Protein AF-A0A2W4MMI2-F1 (afdb_monomer)

Solvent-accessible surface area (backbone atoms only — not comparable to full-atom values): 7660 Å² total; per-residue (Å²): 135,80,93,68,86,72,84,70,84,46,62,30,92,88,76,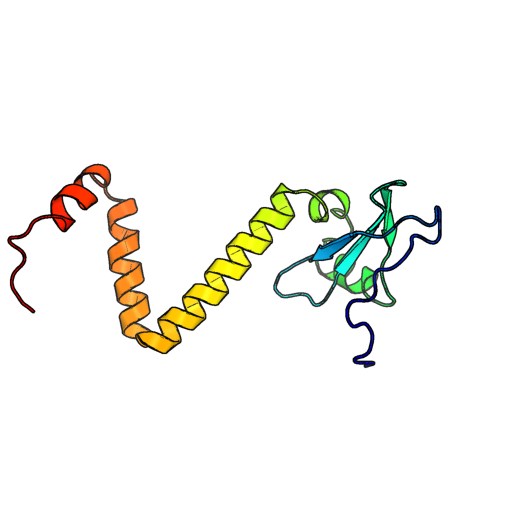66,43,63,40,46,81,28,68,66,51,93,94,46,101,43,62,45,31,30,21,82,84,80,68,50,74,48,69,60,95,64,45,62,57,53,28,50,77,70,66,44,65,86,37,58,77,50,43,72,28,69,69,48,49,50,50,52,52,50,55,51,50,50,55,52,49,50,53,54,43,29,72,72,57,34,63,66,53,36,52,48,54,49,47,69,62,48,58,48,70,73,39,94,63,39,86,50,48,64,66,61,70,69,48,86,83,64,79,83,133

Structure (mmCIF, N/CA/C/O backbone):
data_AF-A0A2W4MMI2-F1
#
_entry.id   AF-A0A2W4MMI2-F1
#
loop_
_atom_site.group_PDB
_atom_site.id
_atom_site.type_symbol
_atom_site.label_atom_id
_atom_site.label_alt_id
_atom_site.label_comp_id
_atom_site.label_asym_id
_atom_site.label_entity_id
_atom_site.label_seq_id
_atom_site.pdbx_PDB_ins_code
_atom_site.Cartn_x
_atom_site.Cartn_y
_atom_site.Cartn_z
_atom_site.occupancy
_atom_site.B_iso_or_equiv
_atom_site.auth_seq_id
_atom_site.auth_comp_id
_atom_site.auth_asym_id
_atom_site.auth_atom_id
_atom_site.pdbx_PDB_model_num
ATOM 1 N N . MET A 1 1 ? -6.776 -21.916 2.433 1.00 41.84 1 MET A N 1
ATOM 2 C CA . MET A 1 1 ? -6.06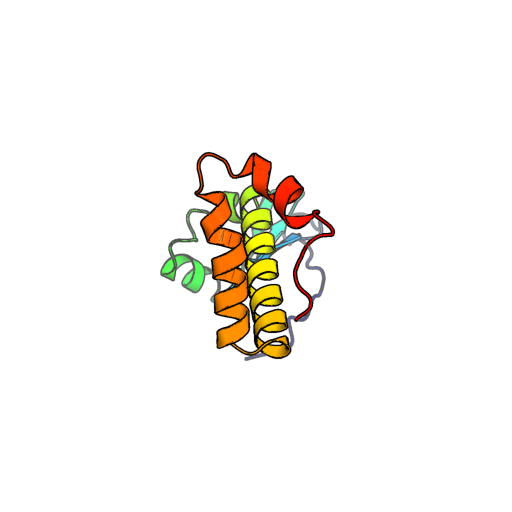7 -20.621 2.470 1.00 41.84 1 MET A CA 1
ATOM 3 C C . MET A 1 1 ? -5.000 -20.776 3.525 1.00 41.84 1 MET A C 1
ATOM 5 O O . MET A 1 1 ? -5.324 -20.721 4.704 1.00 41.84 1 MET A O 1
ATOM 9 N N . ASP A 1 2 ? -3.784 -21.114 3.108 1.00 31.31 2 ASP A N 1
ATOM 10 C CA . ASP A 1 2 ? -2.721 -21.451 4.050 1.00 31.31 2 ASP A CA 1
ATOM 11 C C . ASP A 1 2 ? -2.104 -20.174 4.612 1.00 31.31 2 ASP A C 1
ATOM 13 O O . ASP A 1 2 ? -1.434 -19.415 3.918 1.00 31.31 2 ASP A O 1
ATOM 17 N N . ALA A 1 3 ? -2.345 -19.957 5.901 1.00 39.41 3 ALA A N 1
ATOM 18 C CA . ALA A 1 3 ? -1.814 -18.875 6.723 1.00 39.41 3 ALA A CA 1
ATOM 19 C C . ALA A 1 3 ? -0.308 -19.045 7.040 1.00 39.41 3 ALA A C 1
ATOM 21 O O . ALA A 1 3 ? 0.136 -18.736 8.144 1.00 39.41 3 ALA A O 1
ATOM 22 N N . ALA A 1 4 ? 0.478 -19.584 6.101 1.00 38.06 4 ALA A N 1
ATOM 23 C CA . ALA A 1 4 ? 1.838 -20.061 6.356 1.00 38.06 4 ALA A CA 1
ATOM 24 C C . ALA A 1 4 ? 2.945 -19.332 5.578 1.00 38.06 4 ALA A C 1
ATOM 26 O O . ALA A 1 4 ? 4.115 -19.546 5.892 1.00 38.06 4 ALA A O 1
ATOM 27 N N . ASP A 1 5 ? 2.635 -18.423 4.647 1.00 48.78 5 ASP A N 1
ATOM 28 C CA . ASP A 1 5 ? 3.665 -17.620 3.955 1.00 48.78 5 ASP A CA 1
ATOM 29 C C . ASP A 1 5 ? 4.113 -16.386 4.764 1.00 48.78 5 ASP A C 1
ATOM 31 O O . ASP A 1 5 ? 4.354 -15.279 4.268 1.00 48.78 5 ASP A O 1
A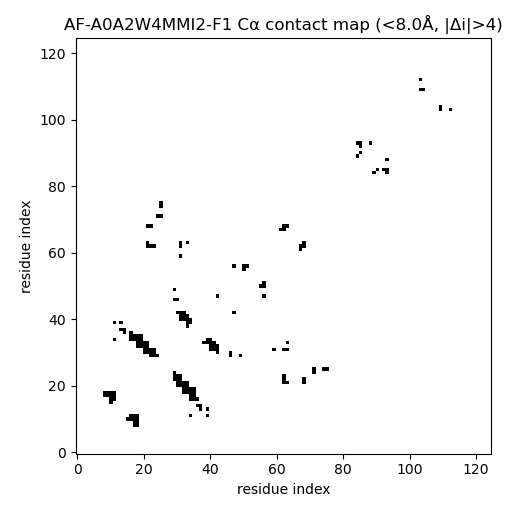TOM 35 N N . VAL A 1 6 ? 4.261 -16.597 6.073 1.00 50.97 6 VAL A N 1
ATOM 36 C CA . VAL A 1 6 ? 4.862 -15.647 7.002 1.00 50.97 6 VAL A CA 1
ATOM 37 C C . VAL A 1 6 ? 6.351 -15.517 6.669 1.00 50.97 6 VAL A C 1
ATOM 39 O O . VAL A 1 6 ? 7.160 -16.387 6.979 1.00 50.97 6 VAL A O 1
ATOM 42 N N . ALA A 1 7 ? 6.700 -14.394 6.038 1.00 61.28 7 ALA A N 1
ATOM 43 C CA . ALA A 1 7 ? 7.966 -13.668 6.177 1.00 61.28 7 ALA A CA 1
ATOM 44 C C . ALA A 1 7 ? 9.291 -14.457 6.080 1.00 61.28 7 ALA A C 1
ATOM 46 O O . ALA A 1 7 ? 10.300 -14.022 6.637 1.00 61.28 7 ALA A O 1
ATOM 47 N N . ARG A 1 8 ? 9.359 -15.578 5.356 1.00 70.44 8 ARG A N 1
ATOM 48 C CA . ARG A 1 8 ? 10.662 -16.157 5.010 1.00 70.44 8 ARG A CA 1
ATOM 49 C C . ARG A 1 8 ? 11.296 -15.352 3.887 1.00 70.44 8 ARG A C 1
ATOM 51 O O . ARG A 1 8 ? 10.652 -15.022 2.892 1.00 70.44 8 ARG A O 1
ATOM 58 N N . ALA A 1 9 ? 12.567 -15.017 4.072 1.00 80.38 9 ALA A N 1
ATOM 59 C CA . ALA A 1 9 ? 13.366 -14.410 3.028 1.00 80.38 9 ALA A CA 1
ATOM 60 C C . ALA A 1 9 ? 13.507 -15.429 1.885 1.00 80.38 9 ALA A C 1
ATOM 62 O O . ALA A 1 9 ? 14.076 -16.505 2.074 1.00 80.38 9 ALA A O 1
ATOM 63 N N . LYS A 1 10 ? 12.921 -15.121 0.726 1.00 89.69 10 LYS A N 1
ATOM 64 C CA . LYS A 1 10 ? 12.953 -15.991 -0.451 1.00 89.69 10 LYS A CA 1
ATOM 65 C C . LYS A 1 10 ? 14.260 -15.758 -1.224 1.00 89.69 10 LYS A C 1
ATOM 67 O O . LYS A 1 10 ? 14.715 -14.620 -1.367 1.00 89.69 10 LYS A O 1
ATOM 72 N N . LEU A 1 11 ? 14.871 -16.833 -1.722 1.00 94.25 11 LEU A N 1
ATOM 73 C CA . LEU A 1 11 ? 16.011 -16.763 -2.642 1.00 94.25 11 LEU A CA 1
ATOM 74 C C . LEU A 1 11 ? 15.500 -16.764 -4.078 1.00 94.25 11 LEU A C 1
ATOM 76 O O . LEU A 1 11 ? 14.545 -17.459 -4.407 1.00 94.25 11 LEU A O 1
ATOM 80 N N . CYS A 1 12 ? 16.161 -16.007 -4.945 1.00 95.12 12 CYS A N 1
ATOM 81 C CA . CYS A 1 12 ? 15.850 -15.952 -6.357 1.00 95.12 12 CYS A CA 1
ATOM 82 C C . CYS A 1 12 ? 16.215 -17.283 -7.030 1.00 95.12 12 CYS A C 1
ATOM 84 O O . CYS A 1 12 ? 17.402 -17.608 -7.086 1.00 95.12 12 CYS A O 1
ATOM 86 N N . PRO A 1 13 ? 15.253 -18.002 -7.634 1.00 92.94 13 PRO A N 1
ATOM 87 C CA . PRO A 1 13 ? 15.533 -19.256 -8.335 1.00 92.94 13 PRO A CA 1
ATOM 88 C C . PRO A 1 13 ? 16.508 -19.110 -9.512 1.00 92.94 13 PRO A C 1
ATOM 90 O O . PRO A 1 13 ? 17.140 -20.081 -9.905 1.00 92.94 13 PRO A O 1
ATOM 93 N N . HIS A 1 14 ? 16.642 -17.904 -10.073 1.00 94.00 14 HIS A N 1
ATOM 94 C CA . HIS A 1 14 ? 17.520 -17.644 -11.214 1.00 94.00 14 HIS A CA 1
ATOM 95 C C . HIS A 1 14 ? 18.995 -17.442 -10.822 1.00 94.00 14 HIS A C 1
ATOM 97 O O . HIS A 1 14 ? 19.884 -17.817 -11.575 1.00 94.00 14 HIS A O 1
ATOM 103 N N . CYS A 1 15 ? 19.283 -16.815 -9.674 1.00 96.44 15 CYS A N 1
ATOM 104 C CA . CYS A 1 15 ? 20.658 -16.415 -9.318 1.00 96.44 15 CYS A CA 1
ATOM 105 C C . CYS A 1 15 ? 21.027 -16.586 -7.837 1.00 96.44 15 CYS A C 1
ATOM 107 O O . CYS A 1 15 ? 22.072 -16.101 -7.409 1.00 96.44 15 CYS A O 1
ATOM 109 N N . GLY A 1 16 ? 20.157 -17.190 -7.025 1.00 95.19 16 GLY A N 1
ATOM 110 C CA . GLY A 1 16 ? 20.405 -17.485 -5.611 1.00 95.19 16 GLY A CA 1
ATOM 111 C C . GLY A 1 16 ? 20.417 -16.284 -4.659 1.00 95.19 16 GLY A C 1
ATOM 112 O O . GLY A 1 16 ? 20.550 -16.481 -3.459 1.00 95.19 16 GLY A O 1
ATOM 113 N N . HIS A 1 17 ? 20.262 -15.048 -5.140 1.00 96.12 17 HIS A N 1
ATOM 114 C CA . HIS A 1 17 ? 20.252 -13.854 -4.285 1.00 96.12 17 HIS A CA 1
ATOM 115 C C . HIS A 1 17 ? 18.911 -13.648 -3.581 1.00 96.12 17 HIS A C 1
ATOM 117 O O . HIS A 1 17 ? 17.868 -14.049 -4.092 1.00 96.12 17 HIS A O 1
ATOM 123 N N . LEU A 1 18 ? 18.922 -12.949 -2.445 1.00 94.75 18 LEU A N 1
ATOM 124 C CA . LEU A 1 18 ? 17.701 -12.594 -1.723 1.00 94.75 18 LEU A CA 1
ATOM 125 C C . LEU A 1 18 ? 16.744 -11.755 -2.581 1.00 94.75 18 LEU A C 1
ATOM 127 O O . LEU A 1 18 ? 17.147 -10.830 -3.293 1.00 94.75 18 LEU A O 1
ATOM 131 N N . GLN A 1 19 ? 15.461 -12.088 -2.491 1.00 94.62 19 GLN A N 1
ATOM 132 C CA . GLN A 1 19 ? 14.376 -11.312 -3.073 1.00 94.62 19 GLN A CA 1
ATOM 133 C C . GLN A 1 19 ? 13.931 -10.217 -2.101 1.00 94.62 19 GLN A C 1
ATOM 135 O O . GLN A 1 19 ? 13.836 -10.420 -0.890 1.00 94.62 19 GLN A O 1
ATOM 140 N N . LEU A 1 20 ? 13.649 -9.045 -2.658 1.00 94.06 20 LEU A N 1
ATOM 141 C CA . LEU A 1 20 ? 13.055 -7.914 -1.967 1.00 94.06 20 LEU A CA 1
ATOM 142 C C . LEU A 1 20 ? 11.544 -7.947 -2.174 1.00 94.06 20 LEU A C 1
ATOM 144 O O . LEU A 1 20 ? 11.074 -8.182 -3.287 1.00 94.06 20 LEU A O 1
ATOM 148 N N . ARG A 1 21 ? 10.800 -7.687 -1.100 1.00 94.12 21 ARG A N 1
ATOM 149 C CA . ARG A 1 21 ? 9.337 -7.745 -1.084 1.00 94.12 21 ARG A CA 1
ATOM 150 C C . ARG A 1 21 ? 8.758 -6.345 -1.237 1.00 94.12 21 ARG A C 1
ATOM 152 O O . ARG A 1 21 ? 9.076 -5.456 -0.444 1.00 94.12 21 ARG A O 1
ATOM 159 N N . TYR A 1 22 ? 7.885 -6.152 -2.218 1.00 95.50 22 TYR A N 1
ATOM 160 C CA . TYR A 1 22 ? 7.252 -4.868 -2.498 1.00 95.50 22 TYR A CA 1
ATOM 161 C C . TYR A 1 22 ? 5.741 -4.981 -2.381 1.00 95.50 22 TYR A C 1
ATOM 163 O O . TYR A 1 22 ? 5.096 -5.721 -3.122 1.00 95.50 22 TYR A O 1
ATOM 171 N N . ARG A 1 23 ? 5.155 -4.200 -1.470 1.00 95.31 23 ARG A N 1
ATOM 172 C CA . ARG A 1 23 ? 3.699 -4.097 -1.380 1.00 95.31 23 ARG A CA 1
ATOM 173 C C . ARG A 1 23 ? 3.171 -3.431 -2.644 1.00 95.31 23 ARG A C 1
ATOM 175 O O . ARG A 1 23 ? 3.676 -2.380 -3.047 1.00 95.31 23 ARG A O 1
ATOM 182 N N . VAL A 1 24 ? 2.158 -4.039 -3.248 1.00 96.19 24 VAL A N 1
ATOM 183 C CA . VAL A 1 24 ? 1.564 -3.551 -4.494 1.00 96.19 24 VAL A CA 1
ATOM 184 C C . VAL A 1 24 ? 0.605 -2.393 -4.224 1.00 96.19 24 VAL A C 1
ATOM 186 O O . VAL A 1 24 ? 0.731 -1.332 -4.834 1.00 96.19 24 VAL A O 1
ATOM 189 N N . ALA A 1 25 ? -0.313 -2.570 -3.273 1.00 95.56 25 ALA A N 1
ATOM 190 C CA . ALA A 1 25 ? -1.291 -1.569 -2.859 1.00 95.56 25 ALA A CA 1
ATOM 191 C C . ALA A 1 25 ? -1.645 -1.734 -1.372 1.00 95.56 25 ALA A C 1
ATOM 193 O O . ALA A 1 25 ? -1.329 -2.752 -0.755 1.00 95.56 25 ALA A O 1
ATOM 194 N N . LEU A 1 26 ? -2.293 -0.733 -0.770 1.00 93.81 26 LEU A N 1
ATOM 195 C CA . LEU A 1 26 ? -2.747 -0.844 0.622 1.00 93.81 26 LEU A CA 1
ATOM 196 C C . LEU A 1 26 ? -3.911 -1.823 0.775 1.00 93.81 26 LEU A C 1
ATOM 198 O O . LEU A 1 26 ? -3.933 -2.570 1.745 1.00 93.81 26 LEU A O 1
ATOM 202 N N . ASP A 1 27 ? -4.808 -1.867 -0.205 1.00 93.31 27 ASP A N 1
ATOM 203 C CA . ASP A 1 27 ? -6.053 -2.642 -0.142 1.00 93.31 27 ASP A CA 1
ATOM 204 C C . ASP A 1 27 ? -5.966 -3.995 -0.866 1.00 93.31 27 ASP A C 1
ATOM 206 O O . ASP A 1 27 ? -6.975 -4.666 -1.052 1.00 93.31 27 ASP A O 1
ATOM 210 N N . LEU A 1 28 ? -4.761 -4.396 -1.290 1.00 93.38 28 LEU A N 1
ATOM 211 C CA . LEU A 1 28 ? -4.506 -5.687 -1.923 1.00 93.38 28 LEU A CA 1
ATOM 212 C C . LEU A 1 28 ? -3.521 -6.491 -1.086 1.00 93.38 28 LEU A C 1
ATOM 214 O O . LEU A 1 28 ? -2.449 -5.994 -0.733 1.00 93.38 28 LEU A O 1
ATOM 218 N N . ASP A 1 29 ? -3.865 -7.750 -0.848 1.00 90.31 29 ASP A N 1
ATOM 219 C CA . ASP A 1 29 ? -2.972 -8.739 -0.249 1.00 90.31 29 ASP A CA 1
ATOM 220 C C . ASP A 1 29 ? -2.126 -9.408 -1.342 1.00 90.31 29 ASP A C 1
ATOM 222 O O . ASP A 1 29 ? -2.272 -10.585 -1.651 1.00 90.31 29 ASP A O 1
ATOM 226 N N . VAL A 1 30 ? -1.323 -8.590 -2.027 1.00 92.50 30 VAL A N 1
ATOM 227 C CA . VAL A 1 30 ? -0.408 -9.022 -3.090 1.00 92.50 30 VAL A CA 1
ATOM 228 C C . VAL A 1 30 ? 0.954 -8.397 -2.850 1.00 92.50 30 VAL A C 1
ATOM 230 O O . VAL A 1 30 ? 1.075 -7.176 -2.648 1.00 92.50 30 VAL A O 1
ATOM 233 N N . VAL A 1 31 ? 1.987 -9.228 -2.924 1.00 92.81 31 VAL A N 1
ATOM 234 C CA . VAL A 1 31 ? 3.376 -8.810 -2.766 1.00 92.81 31 VAL A CA 1
ATOM 235 C C . VAL A 1 31 ? 4.143 -9.162 -4.027 1.00 92.81 31 VAL A C 1
ATOM 237 O O . VAL A 1 31 ? 4.159 -10.296 -4.473 1.00 92.81 31 VAL A O 1
ATOM 240 N N . LEU A 1 32 ? 4.816 -8.171 -4.603 1.00 95.00 32 LEU A N 1
ATOM 241 C CA . LEU A 1 32 ? 5.722 -8.403 -5.715 1.00 95.00 32 LEU A CA 1
ATOM 242 C C . LEU A 1 32 ? 7.118 -8.681 -5.161 1.00 95.00 32 LEU A C 1
ATOM 244 O O . LEU A 1 32 ? 7.730 -7.797 -4.556 1.00 95.00 32 LEU A O 1
ATOM 248 N N . ASP A 1 33 ? 7.634 -9.882 -5.397 1.00 95.19 33 ASP A N 1
ATOM 249 C CA . ASP A 1 33 ? 8.999 -10.239 -5.033 1.00 95.19 33 ASP A CA 1
ATOM 250 C C . ASP A 1 33 ? 9.934 -9.925 -6.217 1.00 95.19 33 ASP A C 1
ATOM 252 O O . ASP A 1 33 ? 9.722 -10.379 -7.342 1.00 95.19 33 ASP A O 1
ATOM 256 N N . GLN A 1 34 ? 10.985 -9.133 -5.997 1.00 95.56 34 GLN A N 1
ATOM 257 C CA . GLN A 1 34 ? 11.979 -8.802 -7.025 1.00 95.56 34 GLN A CA 1
ATOM 258 C C . GLN A 1 34 ? 13.381 -9.162 -6.548 1.00 95.56 34 GLN A C 1
ATOM 260 O O . GLN A 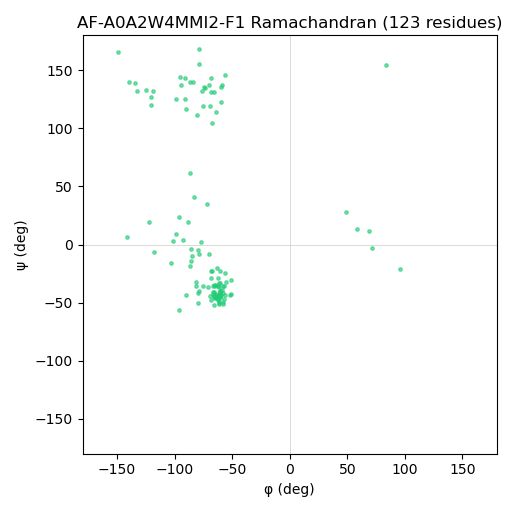1 34 ? 13.800 -8.802 -5.450 1.00 95.56 34 GLN A O 1
ATOM 265 N N . CYS A 1 35 ? 14.156 -9.828 -7.399 1.00 95.69 35 CYS A N 1
ATOM 266 C CA . CYS A 1 35 ? 15.579 -9.992 -7.142 1.00 95.69 35 CYS A CA 1
ATOM 267 C C . CYS A 1 35 ? 16.330 -8.683 -7.422 1.00 95.69 35 CYS A C 1
ATOM 269 O O . CYS A 1 35 ? 16.379 -8.244 -8.567 1.00 95.69 35 CYS A O 1
ATOM 271 N N . GLY A 1 36 ? 16.983 -8.108 -6.409 1.00 92.12 36 GLY A N 1
ATOM 272 C CA . GLY A 1 36 ? 17.798 -6.894 -6.573 1.00 92.12 36 GLY A CA 1
ATOM 273 C C . GLY A 1 36 ? 19.099 -7.089 -7.368 1.00 92.12 36 GLY A C 1
ATOM 274 O O . GLY A 1 36 ? 19.766 -6.110 -7.677 1.00 92.12 36 GLY A O 1
ATOM 275 N N . HIS A 1 37 ? 19.467 -8.336 -7.691 1.00 95.69 37 HIS A N 1
ATOM 276 C CA . HIS A 1 37 ? 20.670 -8.663 -8.465 1.00 95.69 37 HIS A CA 1
ATOM 277 C C . HIS A 1 37 ? 20.371 -8.853 -9.959 1.00 95.69 37 HIS A C 1
ATOM 279 O O . HIS A 1 37 ? 20.946 -8.172 -10.800 1.00 95.69 37 HIS A O 1
ATOM 285 N N . CYS A 1 38 ? 19.450 -9.762 -10.300 1.00 95.69 38 CYS A N 1
ATOM 286 C CA . CYS A 1 38 ? 19.116 -10.080 -11.696 1.00 95.69 38 CYS A CA 1
ATOM 287 C C . CYS A 1 38 ? 17.816 -9.426 -12.197 1.00 95.69 38 CYS A C 1
ATOM 289 O O . CYS A 1 38 ? 17.388 -9.699 -13.314 1.00 95.69 38 CYS A O 1
ATOM 291 N N . ASN A 1 39 ? 17.157 -8.603 -11.373 1.00 93.19 39 ASN A N 1
ATOM 292 C CA . ASN A 1 39 ? 15.917 -7.879 -11.686 1.00 93.19 39 ASN A CA 1
ATOM 293 C C . ASN A 1 39 ? 14.708 -8.745 -12.089 1.00 93.19 39 ASN A C 1
ATOM 295 O O . ASN A 1 39 ? 13.703 -8.208 -12.551 1.00 93.19 39 ASN A O 1
ATOM 299 N N . SER A 1 40 ? 14.765 -10.063 -11.877 1.00 94.56 40 SER A N 1
ATOM 300 C CA . SER A 1 40 ? 13.631 -10.962 -12.117 1.00 94.56 40 SER A CA 1
ATOM 301 C C . SER A 1 40 ? 12.519 -10.744 -11.089 1.00 94.56 40 SER A C 1
ATOM 303 O O . SER A 1 40 ? 12.797 -10.631 -9.890 1.00 94.56 40 SER A O 1
ATOM 305 N N . PHE A 1 41 ? 11.273 -10.736 -11.565 1.00 95.19 41 PHE A N 1
ATOM 306 C CA . PHE A 1 41 ? 10.062 -10.653 -10.749 1.00 95.19 41 PHE A CA 1
ATOM 307 C C . PHE A 1 41 ? 9.484 -12.039 -10.475 1.00 95.19 41 PHE A C 1
ATOM 309 O O . PHE A 1 41 ? 9.506 -12.908 -11.346 1.00 95.19 41 PHE A O 1
ATOM 316 N N . TRP A 1 42 ? 8.936 -12.213 -9.280 1.00 93.75 42 TRP A N 1
ATOM 317 C CA . TRP A 1 42 ? 8.352 -13.454 -8.798 1.00 93.75 42 TRP A CA 1
ATOM 318 C C . TRP A 1 42 ? 7.011 -13.152 -8.137 1.00 93.75 42 TRP A C 1
ATOM 320 O O . TRP A 1 42 ? 6.854 -12.135 -7.460 1.00 93.75 42 TRP A O 1
ATOM 330 N N . LEU A 1 43 ? 6.045 -14.021 -8.411 1.00 92.56 43 LEU A N 1
ATOM 331 C CA . LEU A 1 43 ? 4.658 -13.920 -7.978 1.00 92.56 43 LEU A CA 1
ATOM 332 C C . LEU A 1 43 ? 4.197 -15.312 -7.568 1.00 92.56 43 LEU A C 1
ATOM 334 O O . LEU A 1 43 ? 4.509 -16.296 -8.250 1.00 92.56 43 LEU A O 1
ATOM 338 N N . ASP A 1 44 ? 3.428 -15.379 -6.495 1.00 89.56 44 ASP A N 1
ATOM 339 C CA . ASP A 1 44 ? 2.807 -16.608 -6.039 1.00 89.56 44 ASP A CA 1
ATOM 340 C C . ASP A 1 44 ? 1.553 -16.920 -6.884 1.00 89.56 44 ASP A C 1
ATOM 342 O O . ASP A 1 44 ? 1.068 -16.131 -7.712 1.00 89.56 44 ASP A O 1
ATOM 346 N N . ARG A 1 45 ? 1.027 -18.140 -6.733 1.00 91.25 45 ARG A N 1
ATOM 347 C CA . ARG A 1 45 ? -0.114 -18.608 -7.529 1.00 91.25 45 ARG A CA 1
ATOM 348 C C . ARG A 1 45 ? -1.323 -17.692 -7.311 1.00 91.25 45 ARG A C 1
ATOM 350 O O . ARG A 1 45 ? -1.835 -17.585 -6.206 1.00 91.25 45 ARG A O 1
ATOM 357 N N . GLY A 1 46 ? -1.836 -17.114 -8.397 1.00 91.62 46 GLY A N 1
ATOM 358 C CA . GLY A 1 46 ? -3.039 -16.272 -8.388 1.00 91.62 46 GLY A CA 1
ATOM 359 C C . GLY A 1 46 ? -2.763 -14.769 -8.300 1.00 91.62 46 GLY A C 1
ATOM 360 O O . GLY A 1 46 ? -3.579 -13.991 -8.792 1.00 91.62 46 GLY A O 1
ATOM 361 N N . GLU A 1 47 ? -1.593 -14.345 -7.817 1.00 94.06 47 GLU A N 1
ATOM 362 C CA . GLU A 1 47 ? -1.252 -12.920 -7.695 1.00 94.06 47 GLU A CA 1
ATOM 363 C C . GLU A 1 47 ? -1.232 -12.204 -9.053 1.00 94.06 47 GLU A C 1
ATOM 365 O O . GLU A 1 47 ? -1.708 -11.076 -9.181 1.00 94.06 47 GLU A O 1
ATOM 370 N N . TRP A 1 48 ? -0.772 -12.881 -10.113 1.00 95.06 48 TRP A N 1
ATOM 371 C CA . TRP A 1 48 ? -0.807 -12.332 -11.474 1.00 95.06 48 TRP A CA 1
ATOM 372 C C . TRP A 1 48 ? -2.228 -11.981 -11.939 1.00 95.06 48 TRP A C 1
ATOM 374 O O . TRP A 1 48 ? -2.433 -10.957 -12.592 1.00 95.06 48 TRP A O 1
ATOM 384 N N . ALA A 1 49 ? -3.222 -12.808 -11.601 1.00 96.06 49 ALA A N 1
ATOM 385 C CA . ALA A 1 49 ? -4.610 -12.549 -11.973 1.00 96.06 49 ALA A CA 1
ATOM 386 C C . ALA A 1 49 ? -5.146 -11.300 -11.258 1.00 96.06 49 ALA A C 1
ATOM 388 O O . ALA A 1 49 ? -5.776 -10.460 -11.901 1.00 96.06 49 ALA A O 1
ATOM 389 N N . VAL A 1 50 ? -4.807 -11.128 -9.976 1.00 95.75 50 VAL A N 1
ATOM 390 C CA . VAL A 1 50 ? -5.149 -9.925 -9.202 1.00 95.75 50 VAL A CA 1
ATOM 391 C C . VAL A 1 50 ? -4.489 -8.687 -9.818 1.00 95.75 50 VAL A C 1
ATOM 393 O O . VAL A 1 50 ? -5.163 -7.702 -10.118 1.00 95.75 50 VAL A O 1
ATOM 396 N N . LEU A 1 51 ? -3.190 -8.740 -10.131 1.00 96.12 51 LEU A N 1
ATOM 397 C CA . LEU A 1 51 ? -2.500 -7.630 -10.802 1.00 96.12 51 LEU A CA 1
ATOM 398 C C . LEU A 1 51 ? -3.131 -7.266 -12.150 1.00 96.12 51 LEU A C 1
ATOM 400 O O . LEU A 1 51 ? -3.171 -6.090 -12.523 1.00 96.12 51 LEU A O 1
ATOM 404 N N . ARG A 1 52 ? -3.626 -8.255 -12.898 1.00 96.94 52 ARG A N 1
ATOM 405 C CA . ARG A 1 52 ? -4.343 -8.018 -14.154 1.00 96.94 52 ARG A CA 1
ATOM 406 C C . ARG A 1 52 ? -5.689 -7.349 -13.936 1.00 96.94 52 ARG A C 1
ATOM 408 O O . ARG A 1 52 ? -5.960 -6.355 -14.603 1.00 96.94 52 ARG A O 1
ATOM 415 N N . GLN A 1 53 ? -6.479 -7.851 -12.993 1.00 97.06 53 GLN A N 1
ATOM 416 C CA . GLN A 1 53 ? -7.792 -7.307 -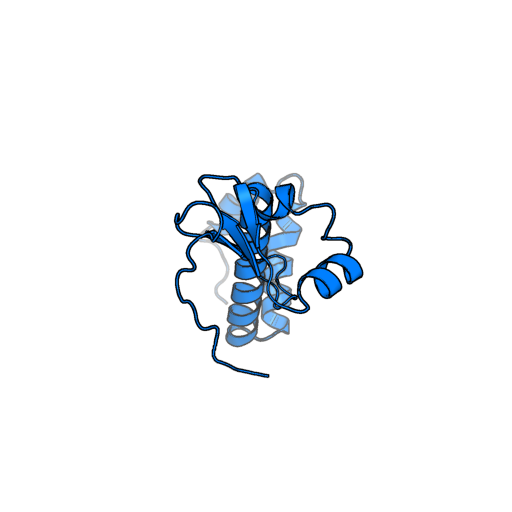12.649 1.00 97.06 53 GLN A CA 1
ATOM 417 C C . GLN A 1 53 ? -7.720 -5.828 -12.245 1.00 97.06 53 GLN A C 1
ATOM 419 O O . GLN A 1 53 ? -8.594 -5.050 -12.610 1.00 97.06 53 GLN A O 1
ATOM 424 N N . HIS A 1 54 ? -6.647 -5.429 -11.558 1.00 95.69 54 HIS A N 1
ATOM 425 C CA . HIS A 1 54 ? -6.421 -4.047 -11.127 1.00 95.69 54 HIS A CA 1
ATOM 426 C C . HIS A 1 54 ? -5.591 -3.204 -12.115 1.00 95.69 54 HIS A C 1
ATOM 428 O O . HIS A 1 54 ? -5.248 -2.064 -11.810 1.00 95.69 54 HIS A O 1
ATOM 434 N N . GLY A 1 55 ? -5.225 -3.738 -13.289 1.00 96.31 55 GLY A N 1
ATOM 435 C CA . GLY A 1 55 ? -4.424 -3.011 -14.286 1.00 96.31 55 GLY A CA 1
ATOM 436 C C . GLY A 1 55 ? -2.963 -2.746 -13.882 1.00 96.31 55 GLY A C 1
ATOM 437 O O . GLY A 1 55 ? -2.263 -1.994 -14.555 1.00 96.31 55 GLY A O 1
ATOM 438 N N . LEU A 1 56 ? -2.477 -3.381 -12.814 1.00 96.31 56 LEU A N 1
ATOM 439 C CA . LEU A 1 56 ? -1.145 -3.174 -12.231 1.00 96.31 56 LEU A CA 1
ATOM 440 C C . LEU A 1 56 ? -0.051 -4.039 -12.876 1.00 96.31 56 LEU A C 1
ATOM 442 O O . LEU A 1 56 ? 1.132 -3.717 -12.782 1.00 96.31 56 LEU A O 1
ATOM 446 N N . HIS A 1 57 ? -0.433 -5.106 -13.581 1.00 95.62 57 HIS A N 1
ATOM 447 C CA . HIS A 1 57 ? 0.484 -6.014 -14.286 1.00 95.62 57 HIS A CA 1
ATOM 448 C C . HIS A 1 57 ? 1.407 -5.325 -15.312 1.00 95.62 57 HIS A C 1
ATOM 450 O O . HIS A 1 57 ? 2.491 -5.826 -15.594 1.00 95.62 57 HIS A O 1
ATOM 456 N N . THR A 1 58 ? 1.020 -4.165 -15.851 1.00 96.06 58 THR A N 1
ATOM 457 C CA . THR A 1 58 ? 1.835 -3.375 -16.797 1.00 96.06 58 THR A CA 1
ATOM 458 C C . THR A 1 58 ? 2.821 -2.429 -16.101 1.00 96.06 58 THR A C 1
ATOM 460 O O . THR A 1 58 ? 3.620 -1.759 -16.755 1.00 96.06 58 THR A O 1
ATOM 463 N N . GLN A 1 59 ? 2.782 -2.355 -14.768 1.00 95.06 59 GLN A N 1
ATOM 464 C CA . GLN A 1 59 ? 3.483 -1.347 -13.972 1.00 95.06 59 GLN A CA 1
ATOM 465 C C . GLN A 1 59 ? 4.455 -1.949 -12.948 1.00 95.06 59 GLN A C 1
ATOM 467 O O . GLN A 1 59 ? 4.865 -1.247 -12.027 1.00 95.06 59 GLN A O 1
ATOM 472 N N . LEU A 1 60 ? 4.874 -3.211 -13.111 1.00 94.88 60 LEU A N 1
ATOM 473 C CA . LEU A 1 60 ? 5.760 -3.901 -12.154 1.00 94.88 60 LEU A CA 1
ATOM 474 C C . LEU A 1 60 ? 7.020 -3.088 -11.807 1.00 94.88 60 LEU A C 1
ATOM 476 O O . LEU A 1 60 ? 7.361 -2.931 -10.638 1.00 94.88 60 LEU A O 1
ATOM 480 N N . HIS A 1 61 ? 7.650 -2.477 -12.814 1.00 93.12 61 HIS A N 1
ATOM 481 C CA . HIS A 1 61 ? 8.820 -1.607 -12.644 1.00 93.12 61 HIS A CA 1
ATOM 482 C C . HIS A 1 61 ? 8.543 -0.346 -11.803 1.00 93.12 61 HIS A C 1
ATOM 484 O O . HIS A 1 61 ? 9.443 0.176 -11.152 1.00 93.12 61 HIS A O 1
ATOM 490 N N . LYS A 1 62 ? 7.305 0.168 -11.812 1.00 96.38 62 LYS A N 1
ATOM 491 C CA . LYS A 1 62 ? 6.907 1.316 -10.983 1.00 96.38 62 LYS A CA 1
ATOM 492 C C . LYS A 1 62 ? 6.656 0.886 -9.549 1.00 96.38 62 LYS A C 1
ATOM 494 O O . LYS A 1 62 ? 7.059 1.608 -8.642 1.00 96.38 62 LYS A O 1
ATOM 499 N N . ILE A 1 63 ? 6.030 -0.277 -9.358 1.00 96.56 63 ILE A N 1
ATOM 500 C CA . ILE A 1 63 ? 5.700 -0.835 -8.041 1.00 96.56 63 ILE A CA 1
ATOM 501 C C . ILE A 1 63 ? 6.959 -0.974 -7.183 1.00 96.56 63 ILE A C 1
ATOM 503 O O . ILE A 1 63 ? 6.946 -0.591 -6.013 1.00 96.56 63 ILE A O 1
ATOM 507 N N . THR A 1 64 ? 8.064 -1.454 -7.756 1.00 95.44 64 THR A N 1
ATOM 508 C CA . THR A 1 64 ? 9.332 -1.588 -7.018 1.00 95.44 64 THR A CA 1
ATOM 509 C C . THR A 1 64 ? 10.100 -0.273 -6.870 1.00 95.44 64 THR A C 1
ATOM 511 O O . THR A 1 64 ? 11.051 -0.170 -6.094 1.00 95.44 64 THR A O 1
ATOM 514 N N . GLY A 1 65 ? 9.650 0.781 -7.553 1.00 95.69 65 GLY A N 1
ATOM 515 C CA . GLY A 1 65 ? 10.235 2.109 -7.498 1.00 95.69 65 GLY A CA 1
ATOM 516 C C . GLY A 1 65 ? 10.047 2.799 -6.145 1.00 95.69 65 GLY A C 1
ATOM 517 O O . GLY A 1 65 ? 8.990 2.755 -5.509 1.00 95.69 65 GLY A O 1
ATOM 518 N N . ALA A 1 66 ? 11.069 3.549 -5.726 1.00 95.81 66 ALA A N 1
ATOM 519 C CA . ALA A 1 66 ? 11.063 4.244 -4.441 1.00 95.81 66 ALA A CA 1
ATOM 520 C C . ALA A 1 66 ? 9.918 5.266 -4.307 1.00 95.81 66 ALA A C 1
ATOM 522 O O . ALA A 1 66 ? 9.399 5.464 -3.210 1.00 95.81 66 ALA A O 1
ATOM 523 N N . ALA A 1 67 ? 9.506 5.913 -5.404 1.00 97.38 67 ALA A N 1
ATOM 524 C CA . ALA A 1 67 ? 8.394 6.863 -5.398 1.00 97.38 67 ALA A CA 1
ATOM 525 C C . ALA A 1 67 ? 7.057 6.192 -5.043 1.00 97.38 67 ALA A C 1
ATOM 527 O O . ALA A 1 67 ? 6.343 6.695 -4.174 1.00 97.38 67 ALA A O 1
ATOM 528 N N . TRP A 1 68 ? 6.768 5.035 -5.648 1.00 97.25 68 TRP A N 1
ATOM 529 C CA . TRP A 1 68 ? 5.575 4.235 -5.364 1.00 97.25 68 TRP A CA 1
ATOM 530 C C . TRP A 1 68 ? 5.559 3.770 -3.911 1.00 97.25 68 TRP A C 1
ATOM 532 O O . TRP A 1 68 ? 4.615 4.033 -3.169 1.00 97.25 68 TRP A O 1
ATOM 542 N N . GLN A 1 69 ? 6.662 3.171 -3.458 1.00 97.31 69 GLN A N 1
ATOM 543 C CA . GLN A 1 69 ? 6.772 2.668 -2.091 1.00 97.31 69 GLN A CA 1
ATOM 544 C C . GLN A 1 69 ? 6.696 3.790 -1.039 1.00 97.31 69 GLN A C 1
ATOM 546 O O . GLN A 1 69 ? 6.112 3.599 0.026 1.00 97.31 69 GLN A O 1
ATOM 551 N N . ARG A 1 70 ? 7.228 4.990 -1.325 1.00 97.81 70 ARG A N 1
ATOM 552 C CA . ARG A 1 70 ? 7.034 6.172 -0.463 1.00 97.81 70 ARG A CA 1
ATOM 553 C C . ARG A 1 70 ? 5.576 6.621 -0.422 1.00 97.81 70 ARG A C 1
ATOM 555 O O . ARG A 1 70 ? 5.108 7.001 0.646 1.00 97.81 70 ARG A O 1
ATOM 562 N N . ALA A 1 71 ? 4.872 6.604 -1.553 1.00 96.75 71 ALA A N 1
ATOM 563 C CA . ALA A 1 71 ? 3.456 6.954 -1.599 1.00 96.75 71 ALA A CA 1
ATOM 564 C C . ALA A 1 71 ? 2.614 5.981 -0.760 1.00 96.75 71 ALA A C 1
ATOM 566 O O . ALA A 1 71 ? 1.847 6.437 0.083 1.00 96.75 71 ALA A O 1
ATOM 567 N N . LEU A 1 72 ? 2.840 4.669 -0.896 1.00 96.69 72 LEU A N 1
ATOM 568 C CA . LEU A 1 72 ? 2.164 3.662 -0.073 1.00 96.69 72 LEU A CA 1
ATOM 569 C C . LEU A 1 72 ? 2.453 3.839 1.418 1.00 96.69 72 LEU A C 1
ATOM 571 O O . LEU A 1 72 ? 1.524 3.810 2.216 1.00 96.69 72 LEU A O 1
ATOM 575 N N . ARG A 1 73 ? 3.716 4.067 1.809 1.00 96.06 73 ARG A N 1
ATOM 576 C CA . ARG A 1 73 ? 4.058 4.313 3.220 1.00 96.06 73 ARG A CA 1
ATOM 577 C C . ARG A 1 73 ? 3.365 5.554 3.781 1.00 96.06 73 ARG A C 1
ATOM 579 O O . ARG A 1 73 ? 2.867 5.490 4.895 1.00 96.06 73 ARG A O 1
ATOM 586 N N . ARG A 1 74 ? 3.302 6.654 3.020 1.00 96.75 74 ARG A N 1
ATOM 587 C CA . ARG A 1 74 ? 2.585 7.871 3.444 1.00 96.75 74 ARG A CA 1
ATOM 588 C C . ARG A 1 74 ? 1.099 7.603 3.650 1.00 96.75 74 ARG A C 1
ATOM 590 O O . ARG A 1 74 ? 0.598 7.865 4.734 1.00 96.75 74 ARG A O 1
ATOM 597 N N . ALA A 1 75 ? 0.446 6.988 2.667 1.00 95.75 75 ALA A N 1
ATOM 598 C CA . ALA A 1 75 ? -0.970 6.652 2.760 1.00 95.75 75 ALA A CA 1
ATOM 599 C C . ALA A 1 75 ? -1.265 5.654 3.901 1.00 95.75 75 ALA A C 1
ATOM 601 O O . ALA A 1 75 ? -2.282 5.773 4.579 1.00 95.75 75 ALA A O 1
ATOM 602 N N . ALA A 1 76 ? -0.367 4.697 4.164 1.00 94.88 76 ALA A N 1
ATOM 603 C CA . ALA A 1 76 ? -0.497 3.780 5.297 1.00 94.88 76 ALA A CA 1
ATOM 604 C C . ALA A 1 76 ? -0.405 4.521 6.637 1.00 94.88 76 ALA A C 1
ATOM 606 O O . ALA A 1 76 ? -1.240 4.302 7.513 1.00 94.88 76 ALA A O 1
ATOM 607 N N . SER A 1 77 ? 0.579 5.415 6.784 1.00 95.25 77 SER A N 1
ATOM 608 C CA . SER A 1 77 ? 0.724 6.244 7.981 1.00 95.25 77 SER A CA 1
ATOM 609 C C . SER A 1 77 ? -0.485 7.150 8.188 1.00 95.25 77 SER A C 1
AT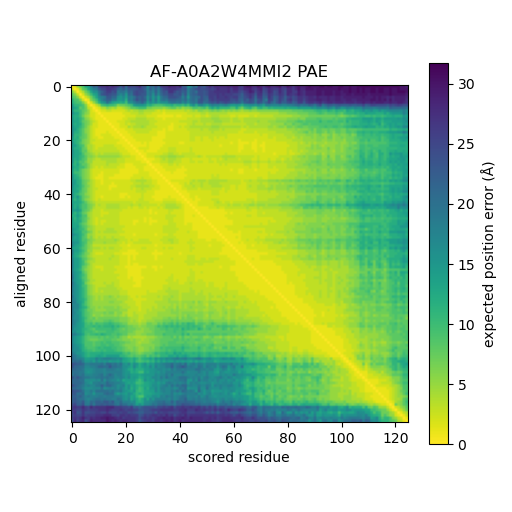OM 611 O O . SER A 1 77 ? -0.973 7.242 9.305 1.00 95.25 77 SER A O 1
ATOM 613 N N . GLU A 1 78 ? -0.992 7.789 7.134 1.00 92.62 78 GLU A N 1
ATOM 614 C CA . GLU A 1 78 ? -2.186 8.641 7.198 1.00 92.62 78 GLU A CA 1
ATOM 615 C C . GLU A 1 78 ? -3.406 7.866 7.706 1.00 92.62 78 GLU A C 1
ATOM 617 O O . GLU A 1 78 ? -4.020 8.293 8.681 1.00 92.62 78 GLU A O 1
ATOM 622 N N . ARG A 1 79 ? -3.696 6.686 7.136 1.00 93.88 79 ARG A N 1
ATOM 623 C CA . ARG A 1 79 ? -4.799 5.822 7.599 1.00 93.88 79 ARG A CA 1
ATOM 624 C C . ARG A 1 79 ? -4.619 5.375 9.051 1.00 93.88 79 ARG A C 1
ATOM 626 O O . ARG A 1 79 ? -5.584 5.337 9.810 1.00 93.88 79 ARG A O 1
ATOM 633 N N . ALA A 1 80 ? -3.391 5.038 9.449 1.00 92.75 80 ALA A N 1
ATOM 634 C CA . ALA A 1 80 ? -3.093 4.645 10.824 1.00 92.75 80 ALA A CA 1
ATOM 635 C C . ALA A 1 80 ? -3.302 5.810 11.805 1.00 92.75 80 ALA A C 1
ATOM 637 O O . ALA A 1 80 ? -3.924 5.628 12.850 1.00 92.75 80 ALA A O 1
ATOM 638 N N . TRP A 1 81 ? -2.832 7.011 11.460 1.00 91.00 81 TRP A N 1
ATOM 639 C CA . TRP A 1 81 ? -3.035 8.210 12.272 1.00 91.00 81 TRP A CA 1
ATOM 640 C C . TRP A 1 81 ? -4.506 8.588 12.377 1.00 91.00 81 TRP A C 1
ATOM 642 O O . TRP A 1 81 ? -4.975 8.878 13.473 1.00 91.00 81 TRP A O 1
ATOM 652 N N . GLU A 1 82 ? -5.239 8.542 11.269 1.00 92.75 82 GLU A N 1
ATOM 653 C CA . GLU A 1 82 ? -6.682 8.772 11.252 1.00 92.75 82 GLU A CA 1
ATOM 654 C C . GLU A 1 82 ? -7.415 7.809 12.185 1.00 92.75 82 GLU A C 1
ATOM 656 O O . GLU A 1 82 ? -8.200 8.258 13.020 1.00 92.75 82 GLU A O 1
ATOM 661 N N . ALA A 1 83 ? -7.103 6.512 12.131 1.00 93.44 83 ALA A N 1
ATOM 662 C CA . ALA A 1 83 ? -7.685 5.530 13.041 1.00 93.44 83 ALA A CA 1
ATOM 663 C C . ALA A 1 83 ? -7.355 5.839 14.514 1.00 93.44 83 ALA A C 1
ATOM 665 O O . ALA A 1 83 ? -8.247 5.828 15.363 1.00 93.44 83 ALA A O 1
ATOM 666 N N . ILE A 1 84 ? -6.094 6.169 14.820 1.00 95.19 84 ILE A N 1
ATOM 667 C CA . ILE A 1 84 ? -5.649 6.510 16.181 1.00 95.19 84 ILE A CA 1
ATOM 668 C C . ILE A 1 84 ? -6.379 7.749 16.709 1.00 95.19 84 ILE A C 1
ATOM 670 O O . ILE A 1 84 ? -6.863 7.743 17.842 1.00 95.19 84 ILE A O 1
ATOM 674 N N . TYR A 1 85 ? -6.451 8.821 15.923 1.00 93.50 85 TYR A N 1
ATOM 675 C CA . TYR A 1 85 ? -7.053 10.075 16.367 1.00 93.50 85 TYR A CA 1
ATOM 676 C C . TYR A 1 85 ? -8.575 10.014 16.409 1.00 93.50 85 TYR A C 1
ATOM 678 O O . TYR A 1 85 ? -9.164 10.537 17.351 1.00 93.50 85 TYR A O 1
ATOM 686 N N . THR A 1 86 ? -9.205 9.306 15.473 1.00 95.56 86 THR A N 1
ATOM 687 C CA . THR A 1 86 ? -10.644 9.019 15.528 1.00 95.56 86 THR A CA 1
ATOM 688 C C . THR A 1 86 ? -10.987 8.244 16.797 1.00 95.56 86 THR A C 1
ATOM 690 O O . THR A 1 86 ? -11.936 8.599 17.491 1.00 95.56 86 THR A O 1
ATOM 693 N N . ALA A 1 87 ? -10.184 7.237 17.160 1.00 95.19 87 ALA A N 1
ATOM 694 C CA . ALA A 1 87 ? -10.383 6.480 18.394 1.00 95.19 87 ALA A CA 1
ATOM 695 C C . ALA A 1 87 ? -10.162 7.324 19.663 1.00 95.19 87 ALA A C 1
ATOM 697 O O . ALA A 1 87 ? -10.836 7.108 20.665 1.00 95.19 87 ALA A O 1
ATOM 698 N N . LYS A 1 88 ? -9.222 8.279 19.639 1.00 94.94 88 LYS A N 1
ATOM 699 C CA . LYS A 1 88 ? -8.896 9.130 20.797 1.00 94.94 88 LYS A CA 1
ATOM 700 C C . LYS A 1 88 ? -9.875 10.280 21.012 1.00 94.94 88 LYS A C 1
ATOM 702 O O . LYS A 1 88 ? -10.189 10.587 22.155 1.00 94.94 88 LYS A O 1
ATOM 707 N N . PHE A 1 89 ? -10.295 10.945 19.942 1.00 92.69 89 PHE A N 1
ATOM 708 C CA . PHE A 1 89 ? -11.086 12.175 20.022 1.00 92.69 89 PHE A CA 1
ATOM 709 C C . PHE A 1 89 ? -12.570 11.951 19.722 1.00 92.69 89 PHE A C 1
ATOM 711 O O . PHE A 1 89 ? -13.392 12.800 20.059 1.00 92.69 89 PHE A O 1
ATOM 718 N N . GLY A 1 90 ? -12.925 10.816 19.119 1.00 95.12 90 GLY A N 1
ATOM 719 C CA . GLY A 1 90 ? -14.219 10.622 18.475 1.00 95.12 90 GLY A CA 1
ATOM 720 C C . GLY A 1 90 ? -14.216 11.178 17.049 1.00 95.12 90 GLY A C 1
ATOM 721 O O . GLY A 1 90 ? -13.440 12.074 16.709 1.00 95.12 90 GLY A O 1
ATOM 722 N N . ALA A 1 91 ? -15.089 10.630 16.201 1.00 91.38 91 ALA A N 1
ATOM 723 C CA . ALA A 1 91 ? -15.141 10.973 14.780 1.00 91.38 91 ALA A CA 1
ATOM 724 C C . ALA A 1 91 ? -15.449 12.459 14.535 1.00 91.38 91 ALA A C 1
ATOM 726 O O . ALA A 1 91 ? -14.806 13.080 13.693 1.00 91.38 91 ALA A O 1
ATOM 727 N N . GLU A 1 92 ? -16.378 13.038 15.300 1.00 93.62 92 GLU A N 1
ATOM 728 C CA . GLU A 1 92 ? -16.782 14.444 15.161 1.00 93.62 92 GLU A CA 1
ATOM 729 C C . GLU A 1 92 ? -15.643 15.403 15.520 1.00 93.62 92 GLU A C 1
ATOM 731 O O . GLU A 1 92 ? -15.249 16.233 14.703 1.00 93.62 92 GLU A O 1
ATOM 736 N N . ASN A 1 93 ? -15.038 15.237 16.699 1.00 92.69 93 ASN A N 1
ATOM 737 C CA . ASN A 1 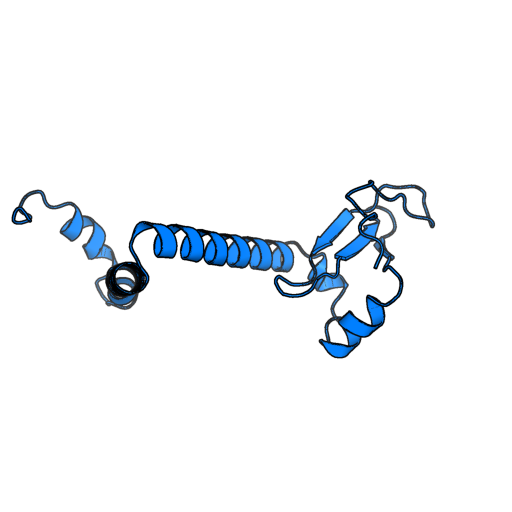93 ? -13.937 16.098 17.137 1.00 92.69 93 ASN A CA 1
ATOM 738 C C . ASN A 1 93 ? -12.699 15.943 16.250 1.00 92.69 93 ASN A C 1
ATOM 740 O O . ASN A 1 93 ? -11.994 16.918 15.999 1.00 92.69 93 ASN A O 1
ATOM 744 N N . TYR A 1 94 ? -12.417 14.731 15.757 1.00 91.75 94 TYR A N 1
ATOM 745 C CA . TYR A 1 94 ? -11.323 14.531 14.812 1.00 91.75 94 TYR A CA 1
ATOM 746 C C . TYR A 1 94 ? -11.596 15.222 13.470 1.00 91.75 94 TYR A C 1
ATOM 748 O O . TYR A 1 94 ? -10.698 15.868 12.924 1.00 91.75 94 TYR A O 1
ATOM 756 N N . ALA A 1 95 ? -12.824 15.133 12.952 1.00 90.88 95 ALA A N 1
ATOM 757 C CA . ALA A 1 95 ? -13.220 15.835 11.736 1.00 90.88 95 ALA A CA 1
ATOM 758 C C . ALA A 1 95 ? -13.086 17.357 11.900 1.00 90.88 95 ALA A C 1
ATOM 760 O O . ALA A 1 95 ? -12.522 18.015 11.023 1.00 90.88 95 ALA A O 1
ATOM 761 N N . GLU A 1 96 ? -13.509 17.900 13.043 1.00 91.12 96 GLU A N 1
ATOM 762 C CA . GLU A 1 96 ? -13.374 19.324 13.347 1.00 91.12 96 GLU A CA 1
ATOM 763 C C . GLU A 1 96 ? -11.905 19.744 13.488 1.00 91.12 96 GLU A C 1
ATOM 765 O O . GLU A 1 96 ? -11.474 20.715 12.868 1.00 91.12 96 GLU A O 1
ATOM 770 N N . ALA A 1 97 ? -11.084 18.966 14.201 1.00 87.62 97 ALA A N 1
ATOM 771 C CA . ALA A 1 97 ? -9.648 19.219 14.303 1.00 87.62 97 ALA A CA 1
ATOM 772 C C . ALA A 1 97 ? -8.971 19.224 12.921 1.00 87.62 97 ALA A C 1
ATOM 774 O O . ALA A 1 97 ? -8.145 20.091 12.631 1.00 87.62 97 ALA A O 1
ATOM 775 N N . ARG A 1 98 ? -9.344 18.295 12.029 1.00 88.31 98 ARG A N 1
ATOM 776 C CA . ARG A 1 98 ? -8.859 18.298 10.642 1.00 88.31 98 ARG A CA 1
ATOM 777 C C . ARG A 1 98 ? -9.313 19.539 9.884 1.00 88.31 98 ARG A C 1
ATOM 779 O O . ARG A 1 98 ? -8.489 20.126 9.189 1.00 88.31 98 ARG A O 1
ATOM 786 N N . ARG A 1 99 ? -10.576 19.952 10.010 1.00 88.38 99 ARG A N 1
ATOM 787 C CA . ARG A 1 99 ? -11.107 21.164 9.366 1.00 88.38 99 ARG A CA 1
ATOM 788 C C . ARG A 1 99 ? -10.311 22.399 9.790 1.00 88.38 99 ARG A C 1
ATOM 790 O O . ARG A 1 99 ? -9.776 23.098 8.932 1.00 88.38 99 ARG A O 1
ATOM 797 N N . VAL A 1 100 ? -10.144 22.586 11.101 1.00 85.56 100 VAL A N 1
ATOM 798 C CA . VAL A 1 100 ? -9.401 23.706 11.700 1.00 85.56 100 VAL A CA 1
ATOM 799 C C . VAL A 1 100 ? -7.930 23.713 11.284 1.00 85.56 100 VAL A C 1
ATOM 801 O O . VAL A 1 100 ? -7.356 24.783 11.130 1.00 85.56 100 VAL A O 1
ATOM 804 N N . LEU A 1 101 ? -7.301 22.556 11.065 1.00 81.69 101 LEU A N 1
ATOM 805 C CA . LEU A 1 101 ? -5.909 22.486 10.600 1.00 81.69 101 LEU A CA 1
ATOM 806 C C . LEU A 1 101 ? -5.759 22.675 9.079 1.00 81.69 101 LEU A C 1
ATOM 808 O O . LEU A 1 101 ? -4.742 23.204 8.623 1.00 81.69 101 LEU A O 1
ATOM 812 N N . LEU A 1 102 ? -6.741 22.238 8.282 1.00 80.69 102 LEU A N 1
ATOM 813 C CA . LEU A 1 102 ? -6.656 22.212 6.817 1.00 80.69 102 LEU A CA 1
ATOM 814 C C . LEU A 1 102 ? -7.154 23.497 6.150 1.00 80.69 102 LEU A C 1
ATOM 816 O O . LEU A 1 102 ? -6.489 23.983 5.234 1.00 80.69 102 LEU A O 1
ATOM 820 N N . GLU A 1 103 ? -8.276 24.071 6.593 1.00 81.50 103 GLU A N 1
ATOM 821 C CA . GLU A 1 103 ? -8.797 25.338 6.046 1.00 81.50 103 GLU A CA 1
ATOM 822 C C . GLU A 1 103 ? -7.746 26.459 6.030 1.00 81.50 103 GLU A C 1
ATOM 824 O O . GLU A 1 103 ? -7.587 27.124 5.000 1.00 81.50 103 GLU A O 1
ATOM 829 N N . PRO A 1 104 ? -6.942 26.651 7.092 1.00 79.94 104 PRO A N 1
ATOM 830 C CA . PRO A 1 104 ? -5.973 27.732 7.113 1.00 79.94 104 PRO A CA 1
ATOM 831 C C . PRO A 1 104 ? -4.832 27.545 6.102 1.00 79.94 104 PRO A C 1
ATOM 833 O O . PRO A 1 104 ? -4.226 28.522 5.667 1.00 79.94 104 PRO A O 1
ATOM 836 N N . CYS A 1 105 ? -4.553 26.314 5.661 1.00 77.81 105 CYS A N 1
ATOM 837 C CA . CYS A 1 105 ? -3.548 26.052 4.630 1.00 77.81 105 CYS A CA 1
ATOM 838 C C . CYS A 1 105 ? -3.957 26.577 3.244 1.00 77.81 105 CYS A C 1
ATOM 840 O O . CYS A 1 105 ? -3.074 26.834 2.424 1.00 77.81 105 CYS A O 1
ATOM 842 N N . ALA A 1 106 ? -5.257 26.763 2.996 1.00 82.00 106 ALA A N 1
ATOM 843 C CA . ALA A 1 106 ? -5.786 27.389 1.786 1.00 82.00 106 ALA A CA 1
ATOM 844 C C . ALA A 1 106 ? -5.831 28.927 1.878 1.00 82.00 106 ALA A C 1
ATOM 846 O O . ALA A 1 106 ? -6.061 29.600 0.874 1.00 82.00 106 ALA A O 1
ATOM 847 N N . HIS A 1 107 ? -5.600 29.502 3.063 1.00 83.00 107 HIS A N 1
ATOM 848 C CA . HIS A 1 107 ? -5.670 30.943 3.266 1.00 83.00 107 HIS A CA 1
ATOM 849 C C . HIS A 1 107 ? -4.436 31.657 2.667 1.00 83.00 107 HIS A C 1
ATOM 851 O O . HIS A 1 107 ? -3.303 31.234 2.921 1.00 83.00 107 HIS A O 1
ATOM 857 N N . PRO A 1 108 ? -4.594 32.786 1.945 1.00 86.81 108 PRO A N 1
ATOM 858 C CA . PRO A 1 108 ? -3.470 33.527 1.356 1.00 86.81 108 PRO A CA 1
ATOM 859 C C . PRO A 1 108 ? -2.399 33.934 2.378 1.00 86.81 108 PRO A C 1
ATOM 861 O O . PRO A 1 108 ? -1.211 33.958 2.075 1.00 86.81 108 PRO A O 1
ATOM 864 N N . ALA A 1 109 ? -2.818 34.203 3.618 1.00 87.62 109 ALA A N 1
ATOM 865 C CA . ALA A 1 109 ? -1.939 34.571 4.727 1.00 87.62 109 ALA A CA 1
ATOM 866 C C . ALA A 1 109 ? -1.536 33.386 5.630 1.00 87.62 109 ALA A C 1
ATOM 868 O O . ALA A 1 109 ? -1.191 33.599 6.790 1.00 87.62 109 ALA A O 1
ATOM 869 N N . ARG A 1 110 ? -1.568 32.135 5.142 1.00 85.25 110 ARG A N 1
ATOM 870 C CA . ARG A 1 110 ? -1.282 30.928 5.951 1.00 85.25 110 ARG A CA 1
ATOM 871 C C . ARG A 1 110 ? 0.026 30.985 6.752 1.00 85.25 110 ARG A C 1
ATOM 873 O O . ARG A 1 110 ? 0.123 30.435 7.842 1.00 85.25 110 ARG A O 1
ATOM 880 N N . GLN A 1 111 ? 1.033 31.690 6.240 1.00 84.06 111 GLN A N 1
ATOM 881 C CA . GLN A 1 111 ? 2.318 31.879 6.921 1.00 84.06 111 GLN A CA 1
ATOM 882 C C . GLN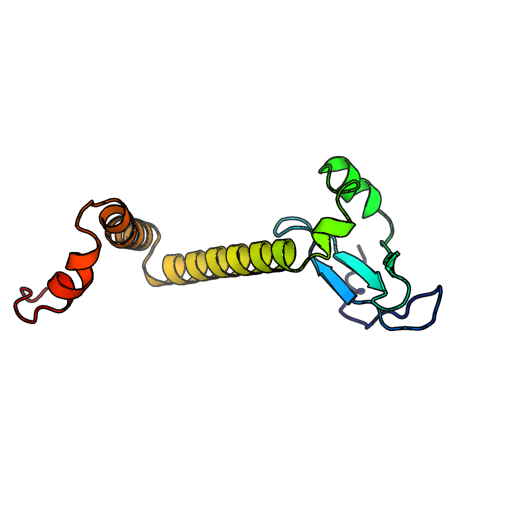 A 1 111 ? 2.220 32.642 8.252 1.00 84.06 111 GLN A C 1
ATOM 884 O O . GLN A 1 111 ? 3.118 32.529 9.077 1.00 84.06 111 GLN A O 1
ATOM 889 N N . MET A 1 112 ? 1.140 33.397 8.482 1.00 83.19 112 MET A N 1
ATOM 890 C CA . MET A 1 112 ? 0.915 34.147 9.723 1.00 83.19 112 MET A CA 1
ATOM 891 C C . MET A 1 112 ? 0.249 33.305 10.819 1.00 83.19 112 MET A C 1
ATOM 893 O O . MET A 1 112 ? 0.250 33.702 11.982 1.00 83.19 112 MET A O 1
ATOM 897 N N . LEU A 1 113 ? -0.305 32.138 10.478 1.00 80.06 113 LEU A N 1
ATOM 898 C CA . LEU A 1 113 ? -1.051 31.302 11.420 1.00 80.06 113 LEU A CA 1
ATOM 899 C C . LEU A 1 113 ? -0.206 30.770 12.580 1.00 80.06 113 LEU A C 1
ATOM 901 O O . LEU A 1 113 ? -0.697 30.830 13.703 1.00 80.06 113 LEU A O 1
ATOM 905 N N . PRO A 1 114 ? 1.046 30.298 12.386 1.00 81.62 114 PRO A N 1
ATOM 906 C CA . PRO A 1 114 ? 1.865 29.864 13.515 1.00 81.62 114 PRO A CA 1
ATOM 907 C C . PRO A 1 114 ? 2.110 31.001 14.512 1.00 81.62 114 PRO A C 1
ATOM 909 O O .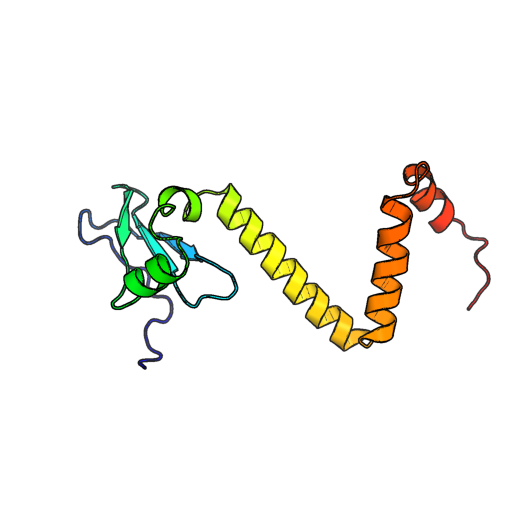 PRO A 1 114 ? 2.020 30.786 15.715 1.00 81.62 114 PRO A O 1
ATOM 912 N N . ALA A 1 115 ? 2.350 32.221 14.013 1.00 84.31 115 ALA A N 1
ATOM 913 C CA . ALA A 1 115 ? 2.545 33.403 14.850 1.00 84.31 115 ALA A CA 1
ATOM 914 C C . ALA A 1 115 ? 1.268 33.793 15.611 1.00 84.31 115 ALA A C 1
ATOM 916 O O . ALA A 1 115 ? 1.350 34.218 16.757 1.00 84.31 115 ALA A O 1
ATOM 917 N N . TYR A 1 116 ? 0.095 33.623 14.998 1.00 81.75 116 TYR A N 1
ATOM 918 C CA . TYR A 1 116 ? -1.190 33.845 15.659 1.00 81.75 116 TYR A CA 1
ATOM 919 C C . TYR A 1 116 ? -1.491 32.785 16.732 1.00 81.75 116 TYR A C 1
ATOM 921 O O . TYR A 1 116 ? -1.898 33.131 17.836 1.00 81.75 116 TYR A O 1
ATOM 929 N N . LEU A 1 117 ? -1.250 31.502 16.443 1.00 77.44 117 LEU A N 1
ATOM 930 C CA . LEU A 1 117 ? -1.485 30.402 17.388 1.00 77.44 117 LEU A CA 1
ATOM 931 C C . LEU A 1 117 ? -0.520 30.419 18.579 1.00 77.44 117 LEU A C 1
ATOM 933 O O . LEU A 1 117 ? -0.882 29.960 19.657 1.00 77.44 117 LEU A O 1
ATOM 937 N N . ALA A 1 118 ? 0.696 30.935 18.401 1.00 79.75 118 ALA A N 1
ATOM 938 C CA . ALA A 1 118 ? 1.701 31.039 19.456 1.00 79.75 118 ALA A CA 1
ATOM 939 C C . ALA A 1 118 ? 1.458 32.199 20.440 1.00 79.75 118 ALA A C 1
ATOM 941 O O . ALA A 1 118 ? 2.285 32.420 21.319 1.00 79.75 118 ALA A O 1
ATOM 942 N N . ARG A 1 119 ? 0.368 32.963 20.294 1.00 79.62 119 ARG A N 1
ATOM 943 C CA . ARG A 1 119 ? 0.053 34.052 21.221 1.00 79.62 119 ARG A CA 1
ATOM 944 C C . ARG A 1 119 ? -0.441 33.496 22.561 1.00 79.62 119 ARG A C 1
ATOM 946 O O . ARG A 1 119 ? -1.297 32.608 22.593 1.00 79.62 119 ARG A O 1
ATOM 953 N N . ASP A 1 120 ? 0.086 34.064 23.644 1.00 62.25 120 ASP A N 1
ATOM 954 C CA . ASP A 1 120 ? -0.256 33.725 25.034 1.00 62.25 120 ASP A CA 1
ATOM 955 C C . ASP A 1 120 ? -1.566 34.374 25.520 1.00 62.25 120 ASP A C 1
ATOM 957 O O . ASP A 1 120 ? -2.024 34.086 26.618 1.00 62.25 120 ASP A O 1
ATOM 961 N N . ASP A 1 121 ? -2.205 35.230 24.714 1.00 70.94 121 ASP A N 1
ATOM 962 C CA . ASP A 1 121 ? -3.452 35.931 25.057 1.00 70.94 121 ASP A CA 1
ATOM 963 C C . ASP A 1 121 ? -4.726 35.144 24.701 1.00 70.94 121 ASP A C 1
ATOM 965 O O . ASP A 1 121 ? -5.808 35.725 24.582 1.00 70.94 121 ASP A O 1
ATOM 969 N N . ARG A 1 122 ? -4.623 33.821 24.513 1.00 66.31 122 ARG A N 1
ATOM 970 C CA . ARG A 1 122 ? -5.796 32.989 24.227 1.00 66.31 122 ARG A CA 1
ATOM 971 C C . ARG A 1 122 ? -6.704 32.928 25.463 1.00 66.31 122 ARG A C 1
ATOM 973 O O . ARG A 1 122 ? -6.200 32.662 26.551 1.00 66.31 122 ARG A O 1
ATOM 980 N N . PRO A 1 123 ? -8.021 33.167 25.315 1.00 61.03 123 PRO A N 1
ATOM 981 C CA . PRO A 1 123 ? -8.951 33.013 26.425 1.00 61.03 123 PRO A CA 1
ATOM 982 C C . PRO A 1 123 ? -8.907 31.566 26.930 1.00 61.03 123 PRO A C 1
ATOM 984 O O . PRO A 1 123 ? -8.864 30.638 26.116 1.00 61.03 123 PRO A O 1
ATOM 987 N N . ASP A 1 124 ? -8.874 31.397 28.255 1.00 56.84 124 ASP A N 1
ATOM 988 C CA . ASP A 1 124 ? -8.966 30.081 28.896 1.00 56.84 124 ASP A CA 1
ATOM 989 C C . ASP A 1 124 ? -10.260 29.364 28.448 1.00 56.84 124 ASP A C 1
ATOM 991 O O . ASP A 1 124 ? -11.260 30.043 28.180 1.00 56.84 124 ASP A O 1
ATOM 995 N N . PRO A 1 125 ? -10.232 28.024 28.316 1.00 58.56 125 PRO A N 1
ATOM 996 C CA . PRO A 1 125 ? -11.359 27.232 27.824 1.00 58.56 125 PRO A CA 1
ATOM 997 C C . PRO A 1 125 ? -12.606 27.306 28.713 1.00 58.56 125 PRO A C 1
ATOM 999 O O . PRO A 1 125 ? -12.468 27.397 29.955 1.00 58.56 125 PRO A O 1
#

Mean predicted aligned error: 8.1 Å

Secondary structure (DSSP, 8-state):
--TT--S--PBPTTT-PBEEEEE--SS---EEEEETTT--EE--TTHHHHHHHTTGGG-HHHHTSHHHHHHHHHHHHHHHHHHHHHHHH-HHHHHHHHHHHHGGGGSTTGGGHHHHHT-S-PPP-

Foldseek 3Di:
DDPPPPDDQDADPVPRATWDWFDQAPPDPFIWTAHPPPRDIDGDPPNCVVCVVVVNNVPSVVRPDPVNRVVRVVVVVVVVVLVVVCVVQNPVRSVVVCCVVPVLVPPPVSVCVVVVVPDPPDDDD

Radius of gyration: 22.01 Å; Cα contacts (8 Å, |Δi|>4): 93; chains: 1; bounding box: 38×57×46 Å

Sequence (125 aa):
MDAADVARAKLCPHCGHLQLRYRVALDLDVVLDQCGHCNSFWLDRGEWAVLRQHGLHTQLHKITGAAWQRALRRAASERAWEAIYTAKFGAENYAEARRVLLEPCAHPARQMLPAYLARDDRPDP

pLDDT: mean 87.75, std 13.56, range [31.31, 97.81]